Protein AF-A0A2X2IZA0-F1 (afdb_monomer_lite)

Foldseek 3Di:
DVVVVVVCVVVVHDDDALFDPVPDPQGLLSSLVSCCVVQVPQPDPPGDDDDDDDPQQCDDDDPDPRDHNQRSNCVPRVDRPPDDPDDDD

Sequence (89 aa):
MANLIRTARIYGLKVIGYEDFENTINRDLQQAKNLIRKSEIVTKNQVKLIVLAGGGHIEEGDIGEIKSMAQYFKKLSKIDPYTINQVKF

Structure (mmCIF, N/CA/C/O backbone):
data_AF-A0A2X2IZA0-F1
#
_entry.id   AF-A0A2X2IZA0-F1
#
loop_
_atom_site.group_PDB
_atom_site.id
_atom_site.type_symbol
_atom_site.label_atom_id
_atom_site.label_alt_id
_atom_site.label_comp_id
_atom_site.label_asym_id
_atom_site.label_entity_id
_atom_site.label_seq_id
_atom_site.pdbx_PDB_ins_code
_atom_site.Cartn_x
_atom_site.Cartn_y
_atom_site.Cartn_z
_atom_site.occupancy
_atom_site.B_iso_or_equiv
_atom_site.auth_seq_id
_atom_site.auth_comp_id
_atom_site.auth_asym_id
_atom_site.auth_atom_id
_atom_site.pdbx_PDB_model_num
ATOM 1 N N . MET A 1 1 ? -10.485 -9.339 -12.365 1.00 62.31 1 MET A N 1
ATOM 2 C CA . MET A 1 1 ? -10.389 -8.415 -11.206 1.00 62.31 1 MET A CA 1
ATOM 3 C C . MET A 1 1 ? -11.754 -7.980 -10.652 1.00 62.31 1 MET A C 1
ATOM 5 O O . MET A 1 1 ? -11.917 -8.019 -9.439 1.00 62.31 1 MET A O 1
ATOM 9 N N . ALA A 1 2 ? -12.759 -7.654 -11.483 1.00 75.25 2 ALA A N 1
ATOM 10 C CA . ALA A 1 2 ? -14.088 -7.199 -11.025 1.00 75.25 2 ALA A CA 1
ATOM 11 C C . ALA A 1 2 ? -14.797 -8.133 -10.013 1.00 75.25 2 ALA A C 1
ATOM 13 O O . ALA A 1 2 ? -15.440 -7.658 -9.077 1.00 75.25 2 ALA A O 1
ATOM 14 N N . ASN A 1 3 ? -14.625 -9.455 -10.145 1.00 86.31 3 ASN A N 1
ATOM 15 C CA . ASN A 1 3 ? -15.203 -10.431 -9.214 1.00 86.31 3 ASN A CA 1
ATOM 16 C C . ASN A 1 3 ? -14.678 -10.274 -7.775 1.00 86.31 3 ASN A C 1
ATOM 18 O O . ASN A 1 3 ? -15.465 -10.385 -6.843 1.00 86.31 3 ASN A O 1
ATOM 22 N N . LEU A 1 4 ? -13.387 -9.967 -7.582 1.00 87.25 4 LEU A N 1
ATOM 23 C CA . LEU A 1 4 ? -12.798 -9.844 -6.243 1.00 87.25 4 LEU A CA 1
ATOM 24 C C . LEU A 1 4 ? -13.318 -8.598 -5.516 1.00 87.25 4 LEU A C 1
ATOM 26 O O . LEU A 1 4 ? -13.671 -8.670 -4.343 1.00 87.25 4 LEU A O 1
ATOM 30 N N . ILE A 1 5 ? -13.437 -7.475 -6.232 1.00 90.56 5 ILE A N 1
ATOM 31 C CA . ILE A 1 5 ? -13.994 -6.229 -5.687 1.00 90.56 5 ILE A CA 1
ATOM 32 C C . ILE A 1 5 ? -15.461 -6.429 -5.292 1.00 90.56 5 ILE A C 1
ATOM 34 O O . ILE A 1 5 ? -15.874 -5.997 -4.216 1.00 90.56 5 ILE A O 1
ATOM 38 N N . ARG A 1 6 ? -16.249 -7.121 -6.127 1.00 92.75 6 ARG A N 1
ATOM 39 C CA . ARG A 1 6 ? -17.637 -7.474 -5.794 1.00 92.75 6 ARG A CA 1
ATOM 40 C C . ARG A 1 6 ? -17.703 -8.306 -4.512 1.00 92.75 6 ARG A C 1
ATOM 42 O O . ARG A 1 6 ? -18.473 -7.970 -3.618 1.00 92.75 6 ARG A O 1
ATOM 49 N N . THR A 1 7 ? -16.876 -9.343 -4.403 1.00 94.25 7 THR A N 1
ATOM 50 C CA . THR A 1 7 ? -16.801 -10.201 -3.214 1.00 94.25 7 THR A CA 1
ATOM 51 C C . THR A 1 7 ? -16.408 -9.414 -1.961 1.00 94.25 7 THR A C 1
ATOM 53 O O . THR A 1 7 ? -17.054 -9.557 -0.929 1.00 94.25 7 THR A O 1
ATOM 56 N N . ALA A 1 8 ? -15.418 -8.521 -2.051 1.00 93.69 8 ALA A N 1
ATOM 57 C CA . ALA A 1 8 ? -15.020 -7.661 -0.936 1.00 93.69 8 ALA A CA 1
ATOM 58 C C . ALA A 1 8 ? -16.187 -6.796 -0.424 1.00 93.69 8 ALA A C 1
ATOM 60 O O . ALA A 1 8 ? -16.389 -6.687 0.784 1.00 93.69 8 ALA A O 1
ATOM 61 N N . ARG A 1 9 ? -17.001 -6.239 -1.333 1.00 93.38 9 ARG A N 1
ATOM 62 C CA . ARG A 1 9 ? -18.197 -5.465 -0.961 1.00 93.38 9 ARG A CA 1
ATOM 63 C C . ARG A 1 9 ? -19.262 -6.321 -0.274 1.00 93.38 9 ARG A C 1
ATOM 65 O O . ARG A 1 9 ? -19.850 -5.853 0.692 1.00 93.38 9 ARG A O 1
ATOM 72 N N . ILE A 1 10 ? -19.494 -7.552 -0.742 1.00 96.69 10 ILE A N 1
ATOM 73 C CA . ILE A 1 10 ? -20.450 -8.492 -0.122 1.00 96.69 10 ILE A CA 1
ATOM 74 C C . ILE A 1 10 ? -20.052 -8.802 1.327 1.00 96.69 10 ILE A C 1
ATOM 76 O O . ILE A 1 10 ? -20.908 -8.830 2.202 1.00 96.69 10 ILE A O 1
ATOM 80 N N . TYR A 1 11 ? -18.755 -8.967 1.593 1.00 95.69 11 TYR A N 1
ATOM 81 C CA . TYR A 1 11 ? -18.233 -9.212 2.941 1.00 95.69 11 TYR A CA 1
ATOM 82 C C . TYR A 1 11 ? -18.084 -7.947 3.805 1.00 95.69 11 TYR A C 1
ATOM 84 O O . TYR A 1 11 ? -17.532 -8.017 4.900 1.00 95.69 11 TYR A O 1
ATOM 92 N N . GLY A 1 12 ? -18.553 -6.785 3.338 1.00 95.25 12 GLY A N 1
ATOM 93 C CA . GLY A 1 12 ? -18.524 -5.545 4.115 1.00 95.25 12 GLY A CA 1
ATOM 94 C C . GLY A 1 12 ? -17.149 -4.877 4.220 1.00 95.25 12 GLY A C 1
ATOM 95 O O . GLY A 1 12 ? -16.959 -4.014 5.076 1.00 95.25 12 GLY A O 1
ATOM 96 N N . LEU A 1 13 ? -16.181 -5.229 3.363 1.00 94.38 13 LEU A N 1
ATOM 97 C CA . LEU A 1 13 ? -14.893 -4.536 3.334 1.00 94.38 13 LEU A CA 1
ATOM 98 C C . LEU A 1 13 ? -15.054 -3.130 2.740 1.00 94.38 13 LEU A C 1
ATOM 100 O O . LEU A 1 13 ? -15.717 -2.924 1.719 1.00 94.38 13 LEU A O 1
ATOM 104 N N . LYS A 1 14 ? -14.350 -2.162 3.333 1.00 94.31 14 LYS A N 1
ATOM 105 C CA . LYS A 1 14 ? -14.173 -0.826 2.756 1.00 94.31 14 LYS A CA 1
ATOM 106 C C . LYS A 1 14 ? -13.265 -0.924 1.527 1.00 94.31 14 LYS A C 1
ATOM 108 O O . LYS A 1 14 ? -12.076 -1.203 1.653 1.00 94.31 14 LYS A O 1
ATOM 113 N N . VAL A 1 15 ? -13.813 -0.658 0.343 1.00 94.75 15 VAL A N 1
ATOM 114 C CA . VAL A 1 15 ? -13.044 -0.615 -0.911 1.00 94.75 15 VAL A CA 1
ATOM 115 C C . VAL A 1 15 ? -12.516 0.799 -1.144 1.00 94.75 15 VAL A C 1
ATOM 117 O O . VAL A 1 15 ? -13.282 1.761 -1.132 1.00 94.75 15 VAL A O 1
ATOM 120 N N . ILE A 1 16 ? -11.210 0.924 -1.383 1.00 95.12 16 ILE A N 1
ATOM 121 C CA . ILE A 1 16 ? -10.538 2.189 -1.701 1.00 95.12 16 ILE A CA 1
ATOM 122 C C . ILE A 1 16 ? -9.707 2.035 -2.979 1.00 95.12 16 ILE A C 1
ATOM 124 O O . ILE A 1 16 ? -9.095 0.996 -3.201 1.00 95.12 16 ILE A O 1
ATOM 128 N N . GLY A 1 17 ? -9.673 3.077 -3.811 1.00 94.31 17 GLY A N 1
ATOM 129 C CA . GLY A 1 17 ? -8.752 3.166 -4.948 1.00 94.31 17 GLY A CA 1
ATOM 130 C C . GLY A 1 17 ? -7.467 3.895 -4.560 1.00 94.31 17 GLY A C 1
ATOM 131 O O . GLY A 1 17 ? -7.531 4.931 -3.885 1.00 94.31 17 GLY A O 1
ATOM 132 N N . TYR A 1 18 ? -6.315 3.386 -4.996 1.00 95.06 18 TYR A N 1
ATOM 133 C CA . TYR A 1 18 ? -5.006 3.993 -4.726 1.00 95.06 18 TYR A CA 1
ATOM 134 C C . TYR A 1 18 ? -4.413 4.759 -5.914 1.00 95.06 18 TYR A C 1
ATOM 136 O O . TYR A 1 18 ? -3.389 5.407 -5.734 1.00 95.06 18 TYR A O 1
ATOM 144 N N . GLU A 1 19 ? -5.076 4.732 -7.071 1.00 93.94 19 GLU A N 1
ATOM 145 C CA . GLU A 1 19 ? -4.596 5.326 -8.321 1.00 93.94 19 GLU A CA 1
ATOM 146 C C . GLU A 1 19 ? -4.122 6.776 -8.206 1.00 93.94 19 GLU A C 1
ATOM 148 O O . GLU A 1 19 ? -4.639 7.572 -7.412 1.00 93.94 19 GLU A O 1
ATOM 153 N N . ASP A 1 20 ? -3.139 7.095 -9.044 1.00 92.62 20 ASP A N 1
ATOM 154 C CA . ASP A 1 20 ? -2.649 8.446 -9.262 1.00 92.62 20 ASP A CA 1
ATOM 155 C C . ASP A 1 20 ? -3.294 9.027 -10.526 1.00 92.62 20 ASP A C 1
ATOM 157 O O . ASP A 1 20 ? -2.930 8.679 -11.647 1.00 92.62 20 ASP A O 1
ATOM 161 N N . PHE A 1 21 ? -4.275 9.906 -10.331 1.00 89.25 21 PHE A N 1
ATOM 162 C CA . PHE A 1 21 ? -4.975 10.589 -11.421 1.00 89.25 21 PHE A CA 1
ATOM 163 C C . PHE A 1 21 ? -4.268 11.871 -11.874 1.00 89.25 21 PHE A C 1
ATOM 165 O O . PHE A 1 21 ? -4.659 12.451 -12.883 1.00 89.25 21 PHE A O 1
ATOM 172 N N . GLU A 1 22 ? -3.244 12.319 -11.144 1.00 87.25 22 GLU A N 1
ATOM 173 C CA . GLU A 1 22 ? -2.519 13.562 -11.428 1.00 87.25 22 GLU A CA 1
ATOM 174 C C . GLU A 1 22 ? -1.298 13.327 -12.332 1.00 87.25 22 GLU A C 1
ATOM 176 O O . GLU A 1 22 ? -0.584 14.271 -12.663 1.00 87.25 22 GLU A O 1
ATOM 181 N N . ASN A 1 23 ? -1.080 12.077 -12.768 1.00 79.19 23 ASN A N 1
ATOM 182 C CA . ASN A 1 23 ? 0.026 11.652 -13.628 1.00 79.19 23 ASN A CA 1
ATOM 183 C C . ASN A 1 23 ? 1.389 12.137 -13.110 1.00 79.19 23 ASN A C 1
ATOM 185 O O . ASN A 1 23 ? 2.197 12.715 -13.843 1.00 79.19 23 ASN A O 1
ATOM 189 N N . THR A 1 24 ? 1.623 11.950 -11.810 1.00 83.62 24 THR A N 1
ATOM 190 C CA . THR A 1 24 ? 2.859 12.396 -11.178 1.00 83.62 24 THR A CA 1
ATOM 191 C C . THR A 1 24 ? 4.057 11.625 -11.730 1.00 83.62 24 THR A C 1
ATOM 193 O O . THR A 1 24 ? 3.960 10.458 -12.109 1.00 83.62 24 THR A O 1
ATOM 196 N N . ILE A 1 25 ? 5.230 12.269 -11.716 1.00 85.00 25 ILE A N 1
ATOM 197 C CA . ILE A 1 25 ? 6.497 11.668 -12.176 1.00 85.00 25 ILE A CA 1
ATOM 198 C C . ILE A 1 25 ? 6.778 10.339 -11.454 1.00 85.00 25 ILE A C 1
ATOM 200 O O . ILE A 1 25 ? 7.382 9.434 -12.021 1.00 85.00 25 ILE A O 1
ATOM 204 N N . ASN A 1 26 ? 6.324 10.209 -10.203 1.00 90.62 26 ASN A N 1
ATOM 205 C CA . ASN A 1 26 ? 6.504 9.011 -9.397 1.00 90.62 26 ASN A CA 1
ATOM 206 C C . ASN A 1 26 ? 5.154 8.433 -8.954 1.00 90.62 26 ASN A C 1
ATOM 208 O O . ASN A 1 26 ? 4.765 8.516 -7.783 1.00 90.62 26 ASN A O 1
ATOM 212 N N . ARG A 1 27 ? 4.462 7.829 -9.925 1.00 93.31 27 ARG A N 1
ATOM 213 C CA . ARG A 1 27 ? 3.176 7.142 -9.757 1.00 93.31 27 ARG A CA 1
ATOM 214 C C . ARG A 1 27 ? 3.159 6.216 -8.538 1.00 93.31 27 ARG A C 1
ATOM 216 O O . ARG A 1 27 ? 2.254 6.300 -7.716 1.00 93.31 27 ARG A O 1
ATOM 223 N N . ASP A 1 28 ? 4.165 5.360 -8.388 1.00 94.38 28 ASP A N 1
ATOM 224 C CA . ASP A 1 28 ? 4.208 4.339 -7.335 1.00 94.38 28 ASP A CA 1
ATOM 225 C C . ASP A 1 28 ? 4.385 4.945 -5.930 1.00 94.38 28 ASP A C 1
ATOM 227 O O . ASP A 1 28 ? 3.757 4.491 -4.968 1.00 94.38 28 ASP A O 1
ATOM 231 N N . LEU A 1 29 ? 5.152 6.035 -5.802 1.00 95.44 29 LEU A N 1
ATOM 232 C CA . LEU A 1 29 ? 5.212 6.817 -4.564 1.00 95.44 29 LEU A CA 1
ATOM 233 C C . LEU A 1 29 ? 3.846 7.420 -4.220 1.00 95.44 29 LEU A C 1
ATOM 235 O O . LEU A 1 29 ? 3.424 7.380 -3.059 1.00 95.44 29 LEU A O 1
ATOM 239 N N . GLN A 1 30 ? 3.159 7.999 -5.205 1.00 96.62 30 GLN A N 1
ATOM 240 C CA . GLN A 1 30 ? 1.865 8.637 -4.980 1.00 96.62 30 GLN A CA 1
ATOM 241 C C . GLN A 1 30 ? 0.782 7.610 -4.625 1.00 96.62 30 GLN A C 1
ATOM 243 O O . GLN A 1 30 ? 0.013 7.813 -3.680 1.00 96.62 30 GLN A O 1
ATOM 248 N N . GLN A 1 31 ? 0.779 6.464 -5.299 1.00 96.44 31 GLN A N 1
ATOM 249 C CA . GLN A 1 31 ? -0.099 5.341 -4.992 1.00 96.44 31 GLN A CA 1
ATOM 250 C C . GLN A 1 31 ? 0.149 4.789 -3.574 1.00 96.44 31 GLN A C 1
ATOM 252 O O . GLN A 1 31 ? -0.804 4.575 -2.817 1.00 96.44 31 GLN A O 1
ATOM 257 N N . ALA A 1 32 ? 1.410 4.672 -3.138 1.00 96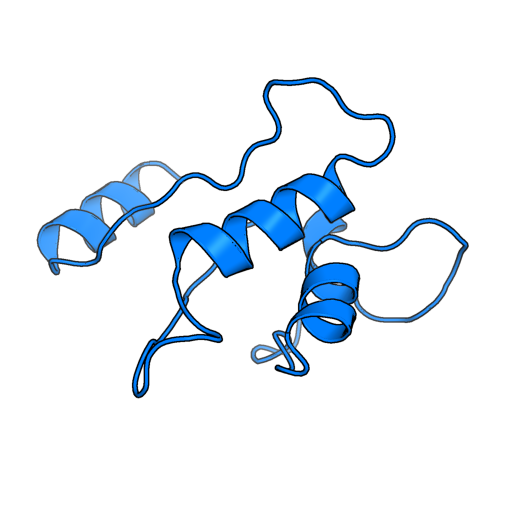.75 32 ALA A N 1
ATOM 258 C CA . ALA A 1 32 ? 1.745 4.264 -1.771 1.00 96.75 32 ALA A CA 1
ATOM 259 C C . ALA A 1 32 ? 1.247 5.269 -0.713 1.00 96.75 32 ALA A C 1
ATOM 261 O O . ALA A 1 32 ? 0.661 4.874 0.301 1.00 96.75 32 ALA A O 1
ATOM 262 N N . LYS A 1 33 ? 1.411 6.579 -0.956 1.00 96.56 33 LYS A N 1
ATOM 263 C CA . LYS A 1 33 ? 0.852 7.634 -0.088 1.00 96.56 33 LYS A CA 1
ATOM 264 C C . LYS A 1 33 ? -0.672 7.544 -0.007 1.00 96.56 33 LYS A C 1
ATOM 266 O O . LYS A 1 33 ? -1.243 7.685 1.077 1.00 96.56 33 LYS A O 1
ATOM 271 N N . ASN A 1 34 ? -1.336 7.284 -1.133 1.00 96.94 34 ASN A N 1
ATOM 272 C CA . ASN A 1 34 ? -2.782 7.106 -1.181 1.00 96.94 34 ASN A CA 1
ATOM 273 C C . ASN A 1 34 ? -3.243 5.901 -0.358 1.00 96.94 34 ASN A C 1
ATOM 275 O O . ASN A 1 34 ? -4.214 6.040 0.388 1.00 96.94 34 ASN A O 1
ATOM 279 N N . LEU A 1 35 ? -2.548 4.760 -0.441 1.00 96.69 35 LEU A N 1
ATOM 280 C CA . LEU A 1 35 ? -2.843 3.590 0.391 1.00 96.69 35 LEU A CA 1
ATOM 281 C C . LEU A 1 35 ? -2.769 3.938 1.876 1.00 96.69 35 LEU A C 1
ATOM 283 O O . LEU A 1 35 ? -3.736 3.707 2.599 1.00 96.69 35 LEU A O 1
ATOM 287 N N . ILE A 1 36 ? -1.669 4.548 2.322 1.00 96.56 36 ILE A N 1
ATOM 288 C CA . ILE A 1 36 ? -1.467 4.922 3.730 1.00 96.56 36 ILE A CA 1
ATOM 289 C C . ILE A 1 36 ? -2.573 5.872 4.204 1.00 96.56 36 ILE A C 1
ATOM 291 O O . ILE A 1 36 ? -3.228 5.608 5.213 1.00 96.56 36 ILE A O 1
ATOM 295 N N . ARG A 1 37 ? -2.838 6.943 3.445 1.00 95.94 37 ARG A N 1
ATOM 296 C CA . ARG A 1 37 ? -3.830 7.961 3.812 1.00 95.94 37 ARG A CA 1
ATOM 297 C C . ARG A 1 37 ? -5.257 7.411 3.844 1.00 95.94 37 ARG A C 1
ATOM 299 O O . ARG A 1 37 ? -5.993 7.691 4.781 1.00 95.94 37 ARG A O 1
ATOM 306 N N . LYS A 1 38 ? -5.674 6.661 2.818 1.00 96.31 38 LYS A N 1
ATOM 307 C CA . LYS A 1 38 ? -7.076 6.228 2.653 1.00 96.31 38 LYS A CA 1
ATOM 308 C C . LYS A 1 38 ? -7.433 4.990 3.485 1.00 96.31 38 LYS A C 1
ATOM 310 O O . LYS A 1 38 ? -8.608 4.812 3.827 1.00 96.31 38 LYS A O 1
ATOM 315 N N . SER A 1 39 ? -6.448 4.137 3.783 1.00 95.50 39 SER A N 1
ATOM 316 C CA . SER A 1 39 ? -6.633 2.970 4.658 1.00 95.50 39 SER A CA 1
ATOM 317 C C . SER A 1 39 ? -6.585 3.325 6.139 1.00 95.50 39 SER A C 1
ATOM 319 O O . SER A 1 39 ? -7.127 2.573 6.939 1.00 95.50 39 SER A O 1
ATOM 321 N N . GLU A 1 40 ? -5.956 4.452 6.497 1.00 95.38 40 GLU A N 1
ATOM 322 C CA . GLU A 1 40 ? -5.742 4.870 7.890 1.00 95.38 40 GLU A CA 1
ATOM 323 C C . GLU A 1 40 ? -4.899 3.854 8.687 1.00 95.38 40 GLU A C 1
ATOM 325 O O . GLU A 1 40 ? -4.892 3.869 9.915 1.00 95.38 40 GLU A O 1
ATOM 330 N N . ILE A 1 41 ? -4.155 2.982 7.991 1.00 94.88 41 ILE A N 1
ATOM 331 C CA . ILE A 1 41 ? -3.427 1.855 8.593 1.00 94.88 41 ILE A CA 1
ATOM 332 C C . ILE A 1 41 ? -2.342 2.279 9.590 1.00 94.88 41 ILE A C 1
ATOM 334 O O . ILE A 1 41 ? -1.984 1.507 10.470 1.00 94.88 41 ILE A O 1
ATOM 338 N N . VAL A 1 42 ? -1.827 3.505 9.466 1.00 93.69 42 VAL A N 1
ATOM 339 C CA . VAL A 1 42 ? -0.799 4.054 10.367 1.00 93.69 42 VAL A CA 1
ATOM 340 C C . VAL A 1 42 ? -1.380 4.863 11.528 1.00 93.69 42 VAL A C 1
ATOM 342 O O . VAL A 1 42 ? -0.682 5.094 12.508 1.00 93.69 42 VAL A O 1
ATOM 345 N N . THR A 1 43 ? -2.627 5.332 11.419 1.00 92.50 43 THR A N 1
ATOM 346 C CA . THR A 1 43 ? -3.251 6.212 12.424 1.00 92.50 43 THR A CA 1
ATOM 347 C C . THR A 1 43 ? -4.283 5.498 13.288 1.00 92.50 43 THR A C 1
ATOM 349 O O . THR A 1 43 ? -4.559 5.957 14.394 1.00 92.50 43 THR A O 1
ATOM 352 N N . LYS A 1 44 ? -4.865 4.391 12.813 1.00 89.94 44 LYS A N 1
ATOM 353 C CA . LYS A 1 44 ? -5.858 3.605 13.550 1.00 89.94 44 LYS A CA 1
ATOM 354 C C . LYS A 1 44 ? -5.285 2.268 14.001 1.00 89.94 44 LYS A C 1
ATOM 356 O O . LYS A 1 44 ? -4.650 1.554 13.229 1.00 89.94 44 LYS A O 1
ATOM 361 N N . ASN A 1 45 ? -5.606 1.886 15.234 1.00 78.62 45 ASN A N 1
ATOM 362 C CA . ASN A 1 45 ? -5.348 0.534 15.713 1.00 78.62 45 ASN A CA 1
ATOM 363 C C . ASN A 1 45 ? -6.273 -0.468 14.997 1.00 78.62 45 ASN A C 1
ATOM 365 O O . ASN A 1 45 ? -7.424 -0.158 14.700 1.00 78.62 45 ASN A O 1
ATOM 369 N N . GLN A 1 46 ? -5.768 -1.683 14.761 1.00 87.50 46 GLN A N 1
ATOM 370 C CA . GLN A 1 46 ? -6.524 -2.834 14.234 1.00 87.50 46 GLN A CA 1
ATOM 371 C C . GLN A 1 46 ? -7.037 -2.719 12.783 1.00 87.50 46 GLN A C 1
ATOM 373 O O . GLN A 1 46 ? -8.015 -3.368 12.413 1.00 87.50 46 GLN A O 1
ATOM 378 N N . VAL A 1 47 ? -6.354 -1.965 11.919 1.00 92.75 47 VAL A N 1
ATOM 379 C CA . VAL A 1 47 ? -6.631 -1.984 10.473 1.00 92.75 47 VAL A CA 1
ATOM 380 C C . VAL A 1 47 ? -5.903 -3.154 9.805 1.00 92.75 47 VAL A C 1
ATOM 382 O O . VAL A 1 47 ? -4.700 -3.330 9.981 1.00 92.75 47 VAL A O 1
ATOM 385 N N . LYS A 1 48 ? -6.620 -3.933 8.987 1.00 91.56 48 LYS A N 1
ATOM 386 C CA . LYS A 1 48 ? -6.035 -4.900 8.046 1.00 91.56 48 LYS A CA 1
ATOM 387 C C . LYS A 1 48 ? -6.264 -4.413 6.622 1.00 91.56 48 LYS A C 1
ATOM 389 O O . LYS A 1 48 ? -7.368 -3.992 6.284 1.00 91.56 48 LYS A O 1
ATOM 394 N N . LEU A 1 49 ? -5.229 -4.490 5.792 1.00 91.62 49 LEU A N 1
ATOM 395 C CA . LEU A 1 49 ? -5.263 -4.031 4.409 1.00 91.62 49 LEU A CA 1
ATOM 396 C C . LEU A 1 49 ? -4.862 -5.174 3.477 1.00 91.62 49 LEU A C 1
ATOM 398 O O . LEU A 1 49 ? -3.807 -5.774 3.648 1.00 91.62 49 LEU A O 1
ATOM 402 N N . ILE A 1 50 ? -5.709 -5.447 2.487 1.00 91.62 50 ILE A N 1
ATOM 403 C CA . ILE A 1 50 ? -5.413 -6.346 1.370 1.00 91.62 50 ILE A CA 1
ATOM 404 C C . ILE A 1 50 ? -5.316 -5.468 0.128 1.00 91.62 50 ILE A C 1
ATOM 406 O O . ILE A 1 50 ? -6.253 -4.729 -0.180 1.00 91.62 50 ILE A O 1
ATOM 410 N N . VAL A 1 51 ? -4.187 -5.537 -0.571 1.00 91.38 51 VAL A N 1
ATOM 411 C CA . VAL A 1 51 ? -3.932 -4.724 -1.763 1.00 91.38 51 VAL A CA 1
ATOM 412 C C . VAL A 1 51 ? -3.933 -5.628 -2.986 1.00 91.38 51 VAL A C 1
ATOM 414 O O . VAL A 1 51 ? -3.122 -6.541 -3.096 1.00 91.38 51 VAL A O 1
ATOM 417 N N . LEU A 1 52 ? -4.856 -5.367 -3.910 1.00 90.12 52 LEU A N 1
ATOM 418 C CA . LEU A 1 52 ? -4.851 -5.973 -5.235 1.00 90.12 52 LEU A CA 1
ATOM 419 C C . LEU A 1 52 ? -4.043 -5.068 -6.167 1.00 90.12 52 LEU A C 1
ATOM 421 O O . LEU A 1 52 ? -4.531 -3.998 -6.520 1.00 90.12 52 LEU A O 1
ATOM 425 N N . ALA A 1 53 ? -2.841 -5.493 -6.552 1.00 89.88 53 ALA A N 1
ATOM 426 C CA . ALA A 1 53 ? -1.948 -4.732 -7.422 1.00 89.88 53 ALA A CA 1
ATOM 427 C C . ALA A 1 53 ? -1.304 -5.625 -8.494 1.00 89.88 53 ALA A C 1
ATOM 429 O O . ALA A 1 53 ? -1.217 -6.842 -8.333 1.00 89.88 53 ALA A O 1
ATOM 430 N N . GLY A 1 54 ? -0.871 -5.014 -9.600 1.00 87.12 54 GLY A N 1
ATOM 431 C CA . GLY A 1 54 ? -0.064 -5.689 -10.621 1.00 87.12 54 GLY A CA 1
ATOM 432 C C . GLY A 1 54 ? 1.369 -5.952 -10.143 1.00 87.12 54 GLY A C 1
ATOM 433 O O . GLY A 1 54 ? 1.873 -5.218 -9.296 1.00 87.12 54 GLY A O 1
ATOM 434 N N . GLY A 1 55 ? 2.031 -6.965 -10.715 1.00 85.88 55 GLY A N 1
ATOM 435 C CA . GLY A 1 55 ? 3.348 -7.453 -10.269 1.00 85.88 55 GLY A CA 1
ATOM 436 C C . GLY A 1 55 ? 4.421 -6.368 -10.112 1.00 85.88 55 GLY A C 1
ATOM 437 O O . GLY A 1 55 ? 5.060 -6.300 -9.069 1.00 85.88 55 GLY A O 1
ATOM 438 N N . GLY A 1 56 ? 4.542 -5.446 -11.074 1.00 87.31 56 GLY A N 1
ATOM 439 C CA . GLY A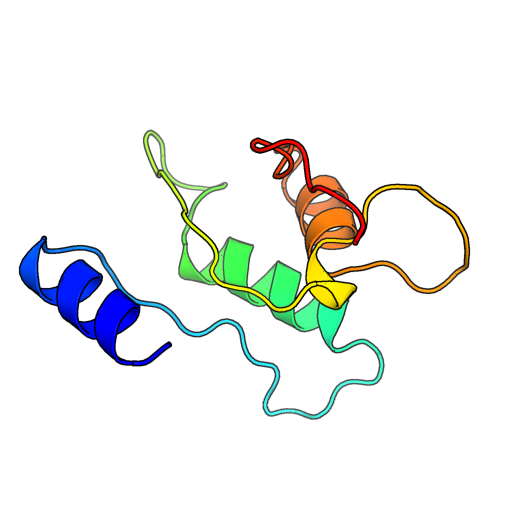 1 56 ? 5.534 -4.358 -11.015 1.00 87.31 56 GLY A CA 1
ATOM 440 C C . GLY A 1 56 ? 5.399 -3.432 -9.795 1.00 87.31 56 GLY A C 1
ATOM 441 O O . GLY A 1 56 ? 6.376 -2.851 -9.340 1.00 87.31 56 GLY A O 1
ATOM 442 N N . HIS A 1 57 ? 4.203 -3.324 -9.210 1.00 90.94 57 HIS A N 1
ATOM 443 C CA . HIS A 1 57 ? 3.966 -2.500 -8.020 1.00 90.94 57 HIS A CA 1
ATOM 444 C C . HIS A 1 57 ? 4.380 -3.176 -6.711 1.00 90.94 57 HIS A C 1
ATOM 446 O O . HIS A 1 57 ? 4.423 -2.523 -5.666 1.00 90.94 57 HIS A O 1
ATOM 452 N N . ILE A 1 58 ? 4.631 -4.482 -6.746 1.00 89.19 58 ILE A N 1
ATOM 453 C CA . ILE A 1 58 ? 4.898 -5.301 -5.564 1.00 89.19 58 ILE A CA 1
ATOM 454 C C . ILE A 1 58 ? 6.269 -5.978 -5.619 1.00 89.19 58 ILE A C 1
ATOM 456 O O . ILE A 1 58 ? 6.559 -6.787 -4.744 1.00 89.19 58 ILE A O 1
ATOM 460 N N . GLU A 1 59 ? 7.114 -5.631 -6.594 1.00 87.44 59 GLU A N 1
ATOM 461 C CA . GLU A 1 59 ? 8.463 -6.182 -6.707 1.00 87.44 59 GLU A CA 1
ATOM 462 C C . GLU A 1 59 ? 9.276 -5.967 -5.426 1.00 87.44 59 GLU A C 1
ATOM 464 O O . GLU A 1 59 ? 9.337 -4.864 -4.867 1.00 87.44 59 GLU A O 1
ATOM 469 N N . GLU A 1 60 ? 9.900 -7.060 -4.987 1.00 84.38 60 GLU A N 1
ATOM 470 C CA . GLU A 1 60 ? 10.820 -7.111 -3.859 1.00 84.38 60 GLU A CA 1
ATOM 471 C C . GLU A 1 60 ? 12.265 -6.854 -4.307 1.00 84.38 60 GLU A C 1
ATOM 473 O O . GLU A 1 60 ? 12.670 -7.192 -5.421 1.00 84.38 60 GLU A O 1
ATOM 478 N N . GLY A 1 61 ? 13.069 -6.310 -3.394 1.00 77.06 61 GLY A N 1
ATOM 479 C CA . GLY A 1 61 ? 14.482 -5.996 -3.610 1.00 77.06 61 GLY A CA 1
ATOM 480 C C . GLY A 1 61 ? 14.769 -4.507 -3.467 1.00 77.06 61 GLY A C 1
ATOM 481 O O . GLY A 1 61 ? 13.903 -3.740 -3.066 1.00 77.06 61 GLY A O 1
ATOM 482 N N . ASP A 1 62 ? 15.998 -4.107 -3.780 1.00 65.81 62 ASP A N 1
ATOM 483 C CA . ASP A 1 62 ? 16.450 -2.706 -3.869 1.00 65.81 62 ASP A CA 1
ATOM 484 C C . ASP A 1 62 ? 17.215 -2.474 -5.189 1.00 65.81 62 ASP A C 1
ATOM 486 O O . ASP A 1 62 ? 18.118 -1.645 -5.281 1.00 65.81 62 ASP A O 1
ATOM 490 N N . ILE A 1 63 ? 16.889 -3.255 -6.225 1.00 58.16 63 ILE A N 1
ATOM 491 C CA . ILE A 1 63 ? 17.625 -3.247 -7.489 1.00 58.16 63 ILE A CA 1
ATOM 492 C C . ILE A 1 63 ? 17.122 -2.080 -8.349 1.00 58.16 63 ILE A C 1
ATOM 494 O O . ILE A 1 63 ? 16.136 -2.209 -9.067 1.00 58.16 63 ILE A O 1
ATOM 498 N N . GLY A 1 64 ? 17.810 -0.939 -8.266 1.00 65.00 64 GLY A N 1
ATOM 499 C CA . GLY A 1 64 ? 17.571 0.244 -9.100 1.00 65.00 64 GLY A CA 1
ATOM 500 C C . GLY A 1 64 ? 17.066 1.474 -8.337 1.00 65.00 64 GLY A C 1
ATOM 501 O O . GLY A 1 64 ? 16.691 1.411 -7.167 1.00 65.00 64 GLY A O 1
ATOM 502 N N . GLU A 1 65 ? 17.076 2.629 -9.007 1.00 70.81 65 GLU A N 1
ATOM 503 C CA . GLU A 1 65 ? 16.592 3.897 -8.433 1.00 70.81 65 GLU A CA 1
ATOM 504 C C . GLU A 1 65 ? 15.058 3.969 -8.361 1.00 70.81 65 GLU A C 1
ATOM 506 O O . GLU A 1 65 ? 14.495 4.661 -7.505 1.00 70.81 65 GLU A O 1
ATOM 511 N N . ILE A 1 66 ? 14.377 3.236 -9.247 1.00 79.25 66 ILE A N 1
ATOM 512 C CA . ILE A 1 66 ? 12.918 3.172 -9.316 1.00 79.25 66 ILE A CA 1
ATOM 513 C C . ILE A 1 66 ? 12.436 2.180 -8.264 1.00 79.25 66 ILE A C 1
ATOM 515 O O . ILE A 1 66 ? 12.788 1.005 -8.300 1.00 79.25 66 ILE A O 1
ATOM 519 N N . LYS A 1 67 ? 11.620 2.662 -7.325 1.00 89.31 67 LYS A N 1
ATOM 520 C CA . LYS A 1 67 ? 11.018 1.820 -6.292 1.00 89.31 67 LYS A CA 1
ATOM 521 C C . LYS A 1 67 ? 9.563 1.512 -6.637 1.00 89.31 67 LYS A C 1
ATOM 523 O O . LYS A 1 67 ? 8.831 2.396 -7.080 1.00 89.31 67 LYS A O 1
ATOM 528 N N . SER A 1 68 ? 9.148 0.282 -6.370 1.00 92.44 68 SER A N 1
ATOM 529 C CA . SER A 1 68 ? 7.770 -0.182 -6.441 1.00 92.44 68 SER A CA 1
ATOM 530 C C . SER A 1 68 ? 6.902 0.470 -5.360 1.00 92.44 68 SER A C 1
ATOM 532 O O . SER A 1 68 ? 7.381 0.955 -4.322 1.00 92.44 68 SER A O 1
ATOM 534 N N . MET A 1 69 ? 5.588 0.458 -5.575 1.00 94.69 69 MET A N 1
ATOM 535 C CA . MET A 1 69 ? 4.606 0.925 -4.597 1.00 94.69 69 MET A CA 1
ATOM 536 C C . MET A 1 69 ? 4.791 0.240 -3.232 1.00 94.69 69 MET A C 1
ATOM 538 O O . MET A 1 69 ? 4.717 0.909 -2.199 1.00 94.69 69 MET A O 1
ATOM 542 N N . ALA A 1 70 ? 5.072 -1.066 -3.202 1.00 93.81 70 ALA A N 1
ATOM 543 C CA . ALA A 1 70 ? 5.295 -1.815 -1.966 1.00 93.81 70 ALA A CA 1
ATOM 544 C C . ALA A 1 70 ? 6.571 -1.373 -1.225 1.00 93.81 70 ALA A C 1
ATOM 546 O O . ALA A 1 70 ? 6.540 -1.182 -0.005 1.00 93.81 70 ALA A O 1
ATOM 547 N N . GLN A 1 71 ? 7.667 -1.098 -1.941 1.00 93.62 71 GLN A N 1
ATOM 548 C CA . GLN A 1 71 ? 8.886 -0.550 -1.336 1.00 93.62 71 GLN A CA 1
ATOM 549 C C . GLN A 1 71 ? 8.641 0.839 -0.726 1.00 93.62 71 GLN A C 1
ATOM 551 O O . GLN A 1 71 ? 9.064 1.110 0.404 1.00 93.62 71 GLN A O 1
ATOM 556 N N . TYR A 1 72 ? 7.930 1.728 -1.434 1.00 95.06 72 TYR A N 1
ATOM 557 C CA . TYR A 1 72 ? 7.555 3.033 -0.879 1.00 95.06 72 TYR A CA 1
ATOM 558 C C . TYR A 1 72 ? 6.624 2.893 0.323 1.00 95.06 72 TYR A C 1
ATOM 560 O O . TYR A 1 72 ? 6.838 3.563 1.336 1.00 95.06 72 TYR A O 1
ATOM 568 N N . PHE A 1 73 ? 5.637 2.001 0.248 1.00 95.50 73 PHE A N 1
ATOM 569 C CA . PHE A 1 73 ? 4.726 1.722 1.351 1.00 95.50 73 PHE A CA 1
ATOM 570 C C . PHE A 1 73 ? 5.496 1.283 2.599 1.00 95.50 73 PHE A C 1
ATOM 572 O O . PHE A 1 73 ? 5.306 1.877 3.662 1.00 95.50 73 PHE A O 1
ATOM 579 N N . LYS A 1 74 ? 6.428 0.329 2.470 1.00 94.38 74 LYS A N 1
ATOM 580 C CA . LYS A 1 74 ? 7.294 -0.130 3.567 1.00 94.38 74 LYS A CA 1
ATOM 581 C C . LYS A 1 74 ? 8.119 1.009 4.156 1.00 94.38 74 LYS A C 1
ATOM 583 O O . LYS A 1 74 ? 8.145 1.209 5.370 1.00 94.38 74 LYS A O 1
ATOM 588 N N . LYS A 1 75 ? 8.752 1.816 3.297 1.00 94.06 75 LYS A N 1
ATOM 589 C CA . LYS A 1 75 ? 9.583 2.954 3.722 1.00 94.06 75 LYS A CA 1
ATOM 590 C C . LYS A 1 75 ? 8.790 3.993 4.521 1.00 94.06 75 LYS A C 1
ATOM 592 O O . LYS A 1 75 ? 9.308 4.495 5.525 1.00 94.06 75 LYS A O 1
ATOM 597 N N . LEU A 1 76 ? 7.583 4.325 4.059 1.00 95.81 76 LEU A N 1
ATOM 598 C CA . LEU A 1 76 ? 6.734 5.388 4.605 1.00 95.81 76 LEU A CA 1
ATOM 599 C C . LEU A 1 76 ? 5.943 4.945 5.843 1.00 95.81 76 LEU A C 1
ATOM 601 O O . LEU A 1 76 ? 5.857 5.706 6.799 1.00 95.81 76 LEU A O 1
ATOM 605 N N . SER A 1 77 ? 5.382 3.733 5.835 1.00 94.50 77 SER A N 1
ATOM 606 C CA . SER A 1 77 ? 4.536 3.218 6.925 1.00 94.50 77 SER A CA 1
ATOM 607 C C . SER A 1 77 ? 5.302 2.451 8.002 1.00 94.50 77 SER A C 1
ATOM 609 O O . SER A 1 77 ? 4.773 2.257 9.090 1.00 94.50 77 SER A O 1
ATOM 611 N N . LYS A 1 78 ? 6.528 1.994 7.700 1.00 94.44 78 LYS A N 1
ATOM 612 C CA . LYS A 1 78 ? 7.310 1.042 8.514 1.00 94.44 78 LYS A CA 1
ATOM 613 C C . LYS A 1 78 ? 6.663 -0.341 8.679 1.00 94.44 78 LYS A C 1
ATOM 615 O O . LYS A 1 78 ? 7.177 -1.155 9.438 1.00 94.44 78 LYS A O 1
ATOM 620 N N . ILE A 1 79 ? 5.588 -0.628 7.946 1.00 92.19 79 ILE A N 1
ATOM 621 C CA . ILE A 1 79 ? 4.931 -1.937 7.899 1.00 92.19 79 ILE A CA 1
ATOM 622 C C . ILE A 1 79 ? 5.523 -2.725 6.736 1.00 92.19 79 ILE A C 1
ATOM 624 O O . ILE A 1 79 ? 5.653 -2.185 5.640 1.00 92.19 79 ILE A O 1
ATOM 628 N N . ASP A 1 80 ? 5.860 -3.995 6.954 1.00 91.56 80 ASP A N 1
ATOM 629 C CA . ASP A 1 80 ? 6.293 -4.879 5.873 1.00 91.56 80 ASP A CA 1
ATOM 630 C C . ASP A 1 80 ? 5.076 -5.382 5.072 1.00 91.56 80 ASP A C 1
ATOM 632 O O . ASP A 1 80 ? 4.263 -6.123 5.630 1.00 91.56 80 ASP A O 1
ATOM 636 N N . PRO A 1 81 ? 4.883 -4.972 3.800 1.00 89.81 81 PRO A N 1
ATOM 637 C CA . PRO A 1 81 ? 3.716 -5.387 3.027 1.00 89.81 81 PRO A CA 1
ATOM 638 C C . PRO A 1 81 ? 3.878 -6.786 2.411 1.0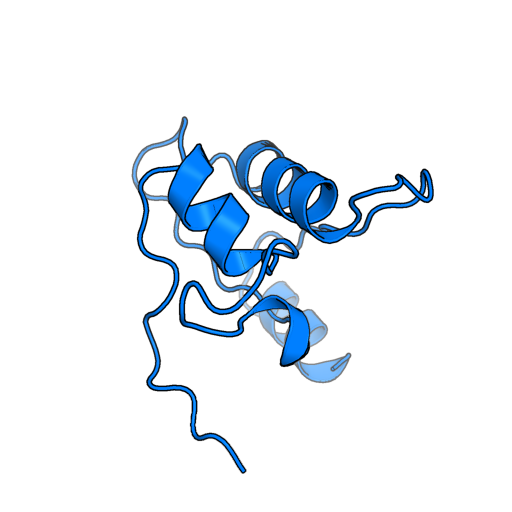0 89.81 81 PRO A C 1
ATOM 640 O O . PRO A 1 81 ? 2.897 -7.352 1.922 1.00 89.81 81 PRO A O 1
ATOM 643 N N . TYR A 1 82 ? 5.089 -7.351 2.418 1.00 88.06 82 TYR A N 1
ATOM 644 C CA . TYR A 1 82 ? 5.390 -8.640 1.799 1.00 88.06 82 TYR A CA 1
ATOM 645 C C . TYR A 1 82 ? 4.988 -9.773 2.742 1.00 88.06 82 TYR A C 1
ATOM 647 O O . TYR A 1 82 ? 5.700 -10.129 3.674 1.00 88.06 82 TYR A O 1
ATOM 655 N N . THR A 1 83 ? 3.784 -10.301 2.533 1.00 72.06 83 THR A N 1
ATOM 656 C CA . THR A 1 83 ? 3.186 -11.328 3.407 1.00 72.06 83 THR A CA 1
ATOM 657 C C . THR A 1 83 ? 2.940 -12.656 2.697 1.00 72.06 83 THR A C 1
ATOM 659 O O . THR A 1 83 ? 2.701 -13.665 3.355 1.00 72.06 83 THR A O 1
ATOM 662 N N . ILE A 1 84 ? 3.026 -12.680 1.364 1.00 64.25 84 ILE A N 1
ATOM 663 C CA . ILE A 1 84 ? 2.884 -13.882 0.542 1.00 64.25 84 ILE A CA 1
ATOM 664 C C . ILE A 1 84 ? 4.104 -13.942 -0.368 1.00 64.25 84 ILE A C 1
ATOM 666 O O . ILE A 1 84 ? 4.386 -12.973 -1.068 1.00 64.25 84 ILE A O 1
ATOM 670 N N . ASN A 1 85 ? 4.814 -15.070 -0.334 1.00 61.78 85 ASN A N 1
ATOM 671 C CA . ASN A 1 85 ? 5.973 -15.3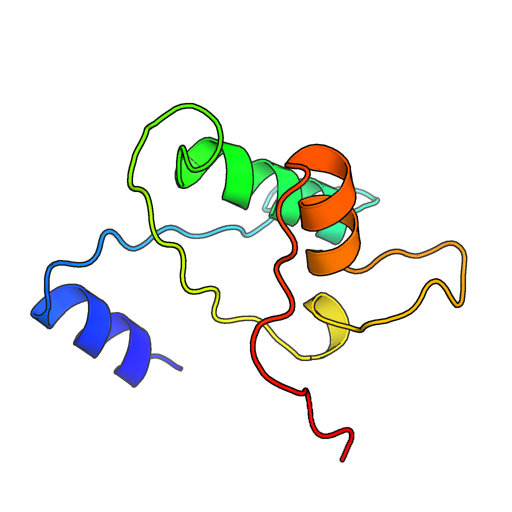31 -1.178 1.00 61.78 85 ASN A CA 1
ATOM 672 C C . ASN A 1 85 ? 5.558 -15.166 -2.647 1.00 61.78 85 ASN A C 1
ATOM 674 O O . ASN A 1 85 ? 4.754 -15.951 -3.162 1.00 61.78 85 ASN A O 1
ATOM 678 N N . GLN A 1 86 ? 6.026 -14.100 -3.290 1.00 60.34 86 GLN A N 1
ATOM 679 C CA . GLN A 1 86 ? 5.696 -13.839 -4.680 1.00 60.34 86 GLN A CA 1
ATOM 680 C C . GLN A 1 86 ? 6.490 -14.812 -5.540 1.00 60.34 86 GLN A C 1
ATOM 682 O O . GLN A 1 86 ? 7.708 -14.703 -5.670 1.00 60.34 86 GLN A O 1
ATOM 687 N N . VAL A 1 87 ? 5.807 -15.787 -6.134 1.00 54.72 87 VAL A N 1
ATOM 688 C CA . VAL A 1 87 ? 6.422 -16.617 -7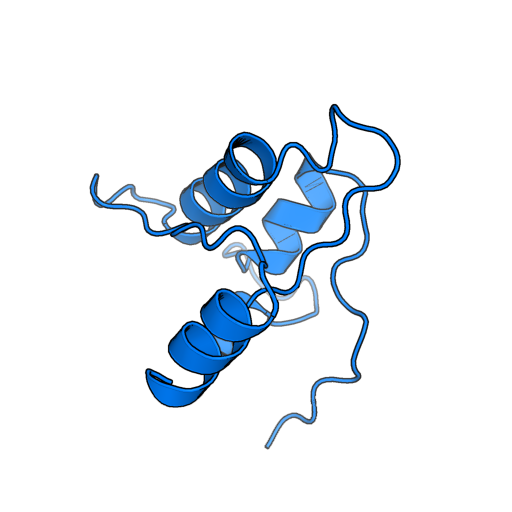.168 1.00 54.72 87 VAL A CA 1
ATOM 689 C C . VAL A 1 87 ? 6.720 -15.729 -8.374 1.00 54.72 87 VAL A C 1
ATOM 691 O O . VAL A 1 87 ? 5.805 -15.250 -9.043 1.00 54.72 87 VAL A O 1
ATOM 694 N N . LYS A 1 88 ? 8.011 -15.490 -8.633 1.00 56.84 88 LYS A N 1
ATOM 695 C CA . LYS A 1 88 ? 8.470 -15.018 -9.941 1.00 56.84 88 LYS A CA 1
ATOM 696 C C . LYS A 1 88 ? 8.145 -16.124 -10.9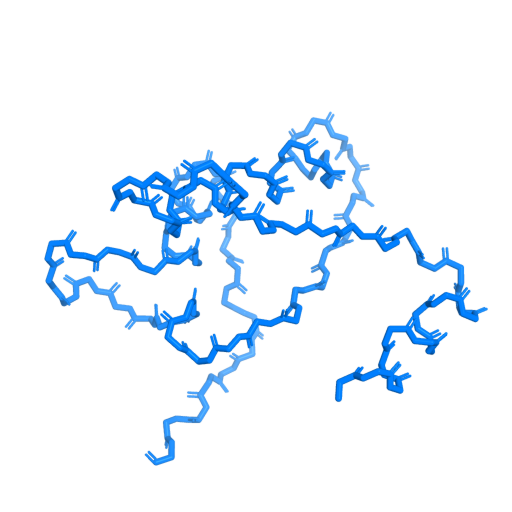46 1.00 56.84 88 LYS A C 1
ATOM 698 O O . LYS A 1 88 ? 8.628 -17.243 -10.777 1.00 56.84 88 LYS A O 1
ATOM 703 N N . PHE A 1 89 ? 7.274 -15.822 -11.906 1.00 52.75 89 PHE A N 1
ATOM 704 C CA . PHE A 1 89 ? 7.032 -16.684 -13.064 1.00 52.75 89 PHE A CA 1
ATOM 705 C C . PHE A 1 89 ? 8.230 -16.645 -14.010 1.00 52.75 89 PHE A C 1
ATOM 707 O O . PHE A 1 89 ? 8.833 -15.552 -14.134 1.00 52.75 89 PHE A O 1
#

pLDDT: mean 87.55, std 11.24, range [52.75, 96.94]

Radius of gyration: 13.5 Å; chains: 1; bounding box: 38×30×29 Å

Organism: Sphingobacterium multivorum (NCBI:txid28454)

Secondary structure (DSSP, 8-state):
-HHHHHHHHHTT--------SS--TTHHHHHHHHHHHHH-TTTSTT--------GGGS--S--SSPPPHHHHHHHHH------S-----